Protein AF-A0A7G5GNY5-F1 (afdb_monomer_lite)

Radius of gyration: 20.45 Å; chains: 1; bounding box: 48×39×68 Å

Organism: NCBI:txid2710596

Secondary structure (DSSP, 8-state):
-HHHHHHHHHHHHHHHHHHHHHHHHHHHHHH-GGGGT-SEEE-TTS--EEETHHHHHHHHHHHHHHHHHHHHHHTTT--HHHHHHHHHHHHHHHHHHHHHHHHHHHHHS--S---S-----------HHHHHHHHHHHHHHHHHHHHHHHHHHHHHHHHHHT--

Sequence (164 aa):
MMQKAIRQGFIEISWLILSLGLTMLVARFLFGPTFLTSLDIQLYDTYLVVESWYILVPMFLLVTFMLYFVKEFRNSFRRTYLNWILIITGLALVISLIVLVSAFSQFSGGSLLSESGSDKTPALTQNPMAKMITNFFTAIQLLIISILLFISYRWGVQKRNSSY

Foldseek 3Di:
DVVVVVVVVVVVVVLLVVLLVVLLVVCCVPVNPCLVVDQFDPPVPDPPRDGSCLVSVLSSLVSSLVVLLVVCVVVQVPDPVSLVVNLVSLVVSLVSLVVVLVSLVCVQAPDPPPDPDDDDDDPRPRPVVSVVVSVVSVVVSVVSVVSNVVSVVSNVVVVVVVVD

Structure (mmCIF, N/CA/C/O backbone):
data_AF-A0A7G5GNY5-F1
#
_entry.id   AF-A0A7G5GNY5-F1
#
loop_
_atom_site.group_PDB
_atom_site.id
_atom_site.type_symbol
_atom_site.label_atom_id
_atom_site.label_alt_id
_atom_site.label_comp_id
_atom_site.label_asym_id
_atom_site.label_entity_id
_atom_site.label_seq_id
_atom_site.pdbx_PDB_ins_code
_atom_site.Cartn_x
_atom_site.Cartn_y
_atom_site.Cartn_z
_atom_site.occupancy
_atom_site.B_iso_or_equiv
_atom_site.auth_seq_id
_atom_site.auth_comp_id
_atom_site.auth_asym_id
_atom_site.auth_atom_id
_atom_site.pdbx_PDB_model_num
ATOM 1 N N . MET A 1 1 ? -1.964 3.976 33.272 1.00 54.72 1 MET A N 1
ATOM 2 C CA . MET A 1 1 ? -2.223 4.140 31.816 1.00 54.72 1 MET A CA 1
ATOM 3 C C . MET A 1 1 ? -0.983 3.890 30.949 1.00 54.72 1 MET A C 1
ATOM 5 O O . MET A 1 1 ? -1.118 3.237 29.923 1.00 54.72 1 MET A O 1
ATOM 9 N N . MET A 1 2 ? 0.214 4.308 31.377 1.00 58.22 2 MET A N 1
ATOM 10 C CA . MET A 1 2 ? 1.468 4.220 30.605 1.00 58.22 2 MET A CA 1
ATOM 11 C C . MET A 1 2 ? 1.883 2.789 30.184 1.00 58.22 2 MET A C 1
ATOM 13 O O . MET A 1 2 ? 2.219 2.569 29.025 1.00 58.22 2 MET A O 1
ATOM 17 N N . GLN A 1 3 ? 1.741 1.779 31.055 1.00 65.69 3 GLN A N 1
ATOM 18 C CA . GLN A 1 3 ? 2.079 0.381 30.715 1.00 65.69 3 GLN A CA 1
ATOM 19 C C . GLN A 1 3 ? 1.214 -0.233 29.597 1.00 65.69 3 GLN A C 1
ATOM 21 O O . GLN A 1 3 ? 1.710 -1.040 28.813 1.00 65.69 3 GLN A O 1
ATOM 26 N N . LYS A 1 4 ? -0.070 0.145 29.484 1.00 67.06 4 LYS A N 1
ATOM 27 C CA . LYS A 1 4 ? -0.956 -0.377 28.423 1.00 67.06 4 LYS A CA 1
ATOM 28 C C . LYS A 1 4 ? -0.580 0.187 27.051 1.00 67.06 4 LYS A C 1
ATOM 30 O O . LYS A 1 4 ? -0.561 -0.567 26.084 1.00 67.06 4 LYS A O 1
ATOM 35 N N . ALA A 1 5 ? -0.231 1.474 26.989 1.00 65.88 5 ALA A N 1
ATOM 36 C CA . ALA A 1 5 ? 0.223 2.123 25.760 1.00 65.88 5 ALA A CA 1
ATOM 37 C C . ALA A 1 5 ? 1.554 1.535 25.267 1.00 65.88 5 ALA A C 1
ATOM 39 O O . ALA A 1 5 ? 1.678 1.208 24.091 1.00 65.88 5 ALA A O 1
ATOM 40 N N . ILE A 1 6 ? 2.506 1.305 26.179 1.00 71.25 6 ILE A N 1
ATOM 41 C CA . ILE A 1 6 ? 3.800 0.683 25.858 1.00 71.25 6 ILE A CA 1
ATOM 42 C C . ILE A 1 6 ? 3.597 -0.731 25.302 1.00 71.25 6 ILE A C 1
ATOM 44 O O . ILE A 1 6 ? 4.119 -1.064 24.242 1.00 71.25 6 ILE A O 1
ATOM 48 N N . ARG A 1 7 ? 2.777 -1.555 25.968 1.00 73.31 7 ARG A N 1
ATOM 49 C CA . ARG A 1 7 ? 2.498 -2.929 25.522 1.00 73.31 7 ARG A CA 1
ATOM 50 C C . ARG A 1 7 ? 1.822 -2.965 24.150 1.00 73.31 7 ARG A C 1
ATOM 52 O O . ARG A 1 7 ? 2.125 -3.834 23.340 1.00 73.31 7 ARG A O 1
ATOM 59 N N . GLN A 1 8 ? 0.931 -2.014 23.882 1.00 75.38 8 GLN A N 1
ATOM 60 C CA . GLN A 1 8 ? 0.289 -1.873 22.579 1.00 75.38 8 GLN A CA 1
ATOM 61 C C . GLN A 1 8 ? 1.287 -1.421 21.502 1.00 75.38 8 GLN A C 1
ATOM 63 O O . GLN A 1 8 ? 1.269 -1.975 20.409 1.00 75.38 8 GLN A O 1
ATOM 68 N N . GLY A 1 9 ? 2.201 -0.505 21.830 1.00 73.75 9 GLY A N 1
ATOM 69 C CA . GLY A 1 9 ? 3.289 -0.090 20.943 1.00 73.75 9 GLY A CA 1
ATOM 70 C C . GLY A 1 9 ? 4.200 -1.250 20.540 1.00 73.75 9 GLY A C 1
ATOM 71 O O . GLY A 1 9 ? 4.440 -1.441 19.354 1.00 73.75 9 GLY A O 1
ATOM 72 N N . PHE A 1 10 ? 4.627 -2.087 21.492 1.00 79.44 10 PHE A N 1
ATOM 73 C CA . PHE A 1 10 ? 5.438 -3.273 21.185 1.00 79.44 10 PHE A CA 1
ATOM 74 C C . PHE A 1 10 ? 4.729 -4.244 20.243 1.00 79.44 10 PHE A C 1
ATOM 76 O O . PHE A 1 10 ? 5.349 -4.747 19.313 1.00 79.44 10 PHE A O 1
ATOM 83 N N . ILE A 1 11 ? 3.427 -4.468 20.440 1.00 81.56 11 ILE A N 1
ATOM 84 C CA . ILE A 1 11 ? 2.641 -5.326 19.547 1.00 81.56 11 ILE A CA 1
ATOM 85 C C . ILE A 1 11 ? 2.618 -4.745 18.130 1.00 81.56 11 ILE A C 1
ATOM 87 O O . ILE A 1 11 ? 2.808 -5.489 17.173 1.00 81.56 11 ILE A O 1
ATOM 91 N N . GLU A 1 12 ? 2.409 -3.435 17.976 1.00 78.62 12 GLU A N 1
ATOM 92 C CA . GLU A 1 12 ? 2.417 -2.801 16.652 1.00 78.62 12 GLU A CA 1
ATOM 93 C C . GLU A 1 12 ? 3.810 -2.824 16.000 1.00 78.62 12 GLU A C 1
ATOM 95 O O . GLU A 1 12 ? 3.911 -3.105 14.809 1.00 78.62 12 GLU A O 1
ATOM 100 N N . ILE A 1 13 ? 4.888 -2.643 16.771 1.00 82.62 13 ILE A N 1
ATOM 101 C CA . ILE A 1 13 ? 6.265 -2.793 16.273 1.00 82.62 13 ILE A CA 1
ATOM 102 C C . ILE A 1 13 ? 6.514 -4.231 15.806 1.00 82.62 13 ILE A C 1
ATOM 104 O O . ILE A 1 13 ? 7.072 -4.435 14.732 1.00 82.62 13 ILE A O 1
ATOM 108 N N . SER A 1 14 ? 6.060 -5.238 16.556 1.00 83.31 14 SER A N 1
ATOM 109 C CA . SER A 1 14 ? 6.158 -6.63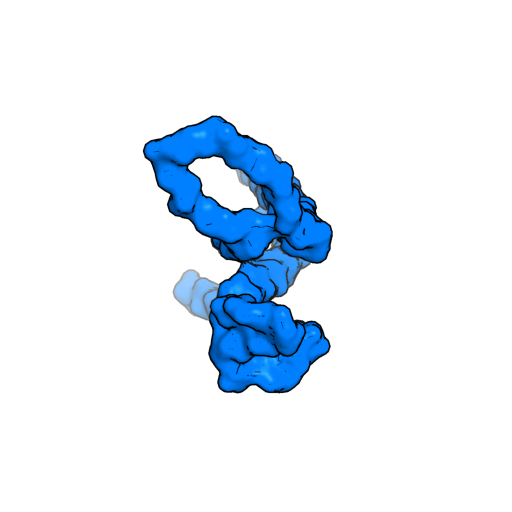5 16.123 1.00 83.31 14 SER A CA 1
ATOM 110 C C . SER A 1 14 ? 5.386 -6.891 14.825 1.00 83.31 14 SER A C 1
ATOM 112 O O . SER A 1 14 ? 5.874 -7.631 13.975 1.00 83.31 14 SER A O 1
ATOM 114 N N . TRP A 1 15 ? 4.223 -6.259 14.631 1.00 83.25 15 TRP A N 1
ATOM 115 C CA . TRP A 1 15 ? 3.472 -6.342 13.372 1.00 83.25 15 TRP A CA 1
ATOM 116 C C . TRP A 1 15 ? 4.192 -5.665 12.202 1.00 83.25 15 TRP A C 1
ATOM 118 O O . TRP A 1 15 ? 4.174 -6.209 11.101 1.00 83.25 15 TRP A O 1
ATOM 128 N N . LEU A 1 16 ? 4.854 -4.531 12.434 1.00 84.25 16 LEU A N 1
ATOM 129 C CA . LEU A 1 16 ? 5.688 -3.861 11.430 1.00 84.25 16 LEU A CA 1
ATOM 130 C C . LEU A 1 16 ? 6.927 -4.685 11.063 1.00 84.25 16 LEU A C 1
ATOM 132 O O . LEU A 1 16 ? 7.272 -4.798 9.891 1.00 84.25 16 LEU A O 1
ATOM 136 N N . ILE A 1 17 ? 7.582 -5.311 12.043 1.00 87.12 17 ILE A N 1
ATOM 137 C CA . ILE A 1 17 ? 8.706 -6.222 11.782 1.00 87.12 17 ILE A CA 1
ATOM 138 C C . ILE A 1 17 ? 8.220 -7.437 10.986 1.00 87.12 17 ILE A C 1
ATOM 140 O O . ILE A 1 17 ? 8.885 -7.866 10.043 1.00 87.12 17 ILE A O 1
ATOM 144 N N . LEU A 1 18 ? 7.040 -7.968 11.320 1.00 87.31 18 LEU A N 1
ATOM 145 C C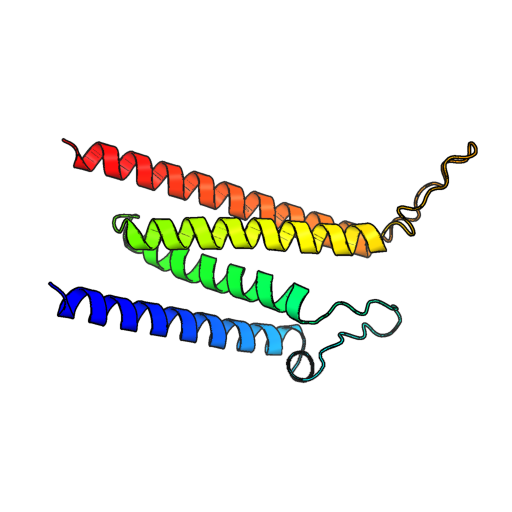A . LEU A 1 18 ? 6.431 -9.061 10.569 1.00 87.31 18 LEU A CA 1
ATOM 146 C C . LEU A 1 18 ? 6.102 -8.641 9.130 1.00 87.31 18 LEU A C 1
ATOM 148 O O . LEU A 1 18 ? 6.380 -9.405 8.208 1.00 87.31 18 LEU A O 1
ATOM 152 N N . SER A 1 19 ? 5.549 -7.441 8.917 1.00 86.38 19 SER A N 1
ATOM 153 C CA . SER A 1 19 ? 5.262 -6.944 7.567 1.00 86.38 19 SER A CA 1
ATOM 154 C C . SER A 1 19 ? 6.543 -6.730 6.765 1.00 86.38 19 SER A C 1
ATOM 156 O O . SER A 1 19 ? 6.586 -7.091 5.589 1.00 86.38 19 SER A O 1
ATOM 158 N N . LEU A 1 20 ? 7.612 -6.245 7.401 1.00 85.88 20 LEU A N 1
ATOM 159 C CA . LEU A 1 20 ? 8.927 -6.100 6.781 1.00 85.88 20 LEU A CA 1
ATOM 1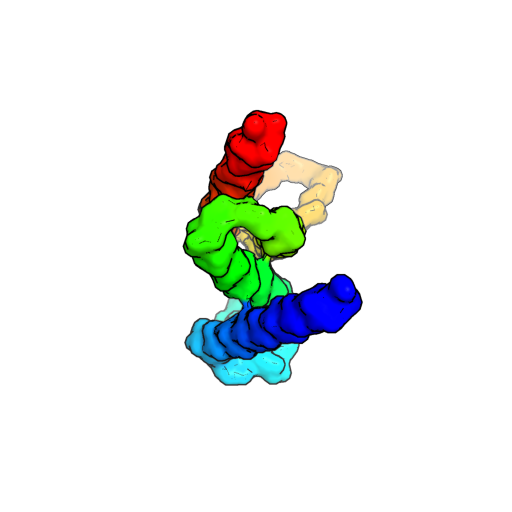60 C C . LEU A 1 20 ? 9.498 -7.459 6.359 1.00 85.88 20 LEU A C 1
ATOM 162 O O . LEU A 1 20 ? 9.871 -7.633 5.200 1.00 85.88 20 LEU A O 1
ATOM 166 N N . GLY A 1 21 ? 9.502 -8.440 7.266 1.00 85.62 21 GLY A N 1
ATOM 167 C CA . GLY A 1 21 ? 9.979 -9.793 6.977 1.00 85.62 21 GLY A CA 1
ATOM 168 C C . GLY A 1 21 ? 9.172 -10.474 5.870 1.00 85.62 21 GLY A C 1
ATOM 169 O O . GLY A 1 21 ? 9.748 -11.075 4.964 1.00 85.62 21 GLY A O 1
ATOM 170 N N . LEU A 1 22 ? 7.844 -10.322 5.887 1.00 87.88 22 LEU A N 1
ATOM 171 C CA . LEU A 1 22 ? 6.972 -10.869 4.847 1.00 87.88 22 LEU A CA 1
ATOM 172 C C . LEU A 1 22 ? 7.213 -10.186 3.497 1.00 87.88 22 LEU A C 1
ATOM 174 O O . LEU A 1 22 ? 7.275 -10.863 2.476 1.00 87.88 22 LEU A O 1
ATOM 178 N N . THR A 1 23 ? 7.435 -8.872 3.490 1.00 86.38 23 THR A N 1
ATOM 179 C CA . THR A 1 23 ? 7.797 -8.135 2.271 1.00 86.38 23 THR A CA 1
ATOM 180 C C . THR A 1 23 ? 9.109 -8.645 1.690 1.00 86.38 23 THR A C 1
ATOM 182 O O . THR A 1 23 ? 9.166 -8.933 0.499 1.00 86.38 23 THR A O 1
ATOM 185 N N . MET A 1 24 ? 10.146 -8.816 2.517 1.00 83.88 24 MET A N 1
ATOM 186 C CA . MET A 1 24 ? 11.431 -9.361 2.065 1.00 83.88 24 MET A CA 1
ATOM 187 C C . MET A 1 24 ? 11.284 -10.776 1.495 1.00 83.88 24 MET A C 1
ATOM 189 O O . MET A 1 24 ? 11.905 -11.097 0.483 1.00 83.88 24 MET A O 1
ATOM 193 N N . LEU A 1 25 ? 10.440 -11.611 2.108 1.00 85.88 25 LEU A N 1
ATOM 194 C CA . LEU A 1 25 ? 10.171 -12.969 1.636 1.00 85.88 25 LEU A CA 1
ATOM 195 C C . LEU A 1 25 ? 9.478 -12.954 0.268 1.00 85.88 25 LEU A C 1
ATOM 197 O O . LEU A 1 25 ? 9.932 -13.633 -0.651 1.00 85.88 25 LEU A O 1
ATOM 201 N N . VAL A 1 26 ? 8.426 -12.147 0.106 1.00 84.00 26 VAL A N 1
ATOM 202 C CA . VAL A 1 26 ? 7.714 -12.031 -1.175 1.00 84.00 26 VAL A CA 1
ATOM 203 C C . VAL A 1 26 ? 8.618 -11.397 -2.240 1.00 84.00 26 VAL A C 1
ATOM 205 O O . VAL A 1 26 ? 8.623 -11.866 -3.375 1.00 84.00 26 VAL A O 1
ATOM 208 N N . ALA A 1 27 ? 9.436 -10.397 -1.893 1.00 80.62 27 ALA A N 1
ATOM 209 C CA . ALA A 1 27 ? 10.392 -9.783 -2.819 1.00 80.62 27 ALA A CA 1
ATOM 210 C C . ALA A 1 27 ? 11.420 -10.809 -3.314 1.00 80.62 27 ALA A C 1
ATOM 212 O O . ALA A 1 27 ? 11.639 -10.937 -4.516 1.00 80.62 27 ALA A O 1
ATOM 213 N N . ARG A 1 28 ? 11.975 -11.613 -2.399 1.00 81.06 28 ARG A N 1
ATOM 214 C CA . ARG A 1 28 ? 12.887 -12.712 -2.734 1.00 81.06 28 ARG A CA 1
ATOM 215 C C . ARG A 1 28 ? 12.224 -13.780 -3.605 1.00 81.06 28 ARG A C 1
ATOM 217 O O . ARG A 1 28 ? 12.896 -14.363 -4.450 1.00 81.06 28 ARG A O 1
ATOM 224 N N . PHE A 1 29 ? 10.940 -14.058 -3.393 1.00 81.69 29 PHE A N 1
ATOM 225 C CA . PHE A 1 29 ? 10.200 -15.036 -4.189 1.00 81.69 29 PHE A CA 1
ATOM 226 C C . PHE A 1 29 ? 9.906 -14.532 -5.610 1.00 81.69 29 PHE A C 1
ATOM 228 O O . PHE A 1 29 ? 10.067 -15.288 -6.561 1.00 81.69 29 PHE A O 1
ATOM 235 N N . LEU A 1 30 ? 9.505 -13.264 -5.761 1.00 78.75 30 LEU A N 1
ATOM 236 C CA . LEU A 1 30 ? 9.139 -12.681 -7.057 1.00 78.75 30 LEU A CA 1
ATOM 237 C C . LEU A 1 30 ? 10.351 -12.300 -7.913 1.00 78.75 30 LEU A C 1
ATOM 239 O O . LEU A 1 30 ? 10.343 -12.540 -9.116 1.00 78.75 30 LEU A O 1
ATOM 243 N N . PHE A 1 31 ? 11.375 -11.703 -7.303 1.00 74.88 31 PHE A N 1
ATOM 244 C CA . PHE A 1 31 ? 12.527 -11.137 -8.014 1.00 74.88 31 PHE A CA 1
ATOM 245 C C . PHE A 1 31 ? 13.820 -11.942 -7.826 1.00 74.88 31 PHE A C 1
ATOM 247 O O . PHE A 1 31 ? 14.849 -11.620 -8.416 1.00 74.88 31 PHE A O 1
ATOM 254 N N . GLY A 1 32 ? 13.781 -13.004 -7.020 1.00 74.38 32 GLY A N 1
ATOM 255 C CA . GLY A 1 32 ? 14.936 -13.843 -6.722 1.00 74.38 32 GLY A CA 1
ATOM 256 C C . GLY A 1 32 ? 15.800 -13.329 -5.559 1.00 74.38 32 GLY A C 1
ATOM 257 O O . GLY A 1 32 ? 15.600 -12.234 -5.030 1.00 74.38 32 GLY A O 1
ATOM 258 N N . PRO A 1 33 ? 16.784 -14.133 -5.114 1.00 70.81 33 PRO A N 1
ATOM 259 C CA . PRO A 1 33 ? 17.635 -13.813 -3.965 1.00 70.81 33 PRO A CA 1
ATOM 260 C C . PRO A 1 33 ? 18.595 -12.646 -4.214 1.00 70.81 33 PRO A C 1
ATOM 262 O O . PRO A 1 33 ? 18.972 -11.968 -3.262 1.00 70.81 33 PRO A O 1
ATOM 265 N N . THR A 1 34 ? 18.970 -12.397 -5.469 1.00 69.00 34 THR A N 1
ATOM 266 C CA . THR A 1 34 ? 19.910 -11.338 -5.855 1.00 69.00 34 THR A CA 1
ATOM 267 C C . THR A 1 34 ? 19.296 -9.943 -5.794 1.00 69.00 34 THR A C 1
ATOM 269 O O . THR A 1 34 ? 20.029 -8.977 -5.625 1.00 69.00 34 THR A O 1
ATOM 272 N N . PHE A 1 35 ? 17.966 -9.822 -5.832 1.00 67.38 35 PHE A N 1
ATOM 273 C CA . PHE A 1 35 ? 17.253 -8.541 -5.785 1.00 67.38 35 PHE A CA 1
ATOM 274 C C . PHE A 1 35 ? 17.542 -7.710 -4.525 1.00 67.38 35 PHE A C 1
ATOM 276 O O . PHE A 1 35 ? 17.531 -6.485 -4.563 1.00 67.38 35 PHE A O 1
ATOM 283 N N . LEU A 1 36 ? 17.805 -8.372 -3.393 1.00 64.50 36 LEU A N 1
ATOM 284 C CA . LEU A 1 36 ? 18.098 -7.694 -2.124 1.00 64.50 36 LEU A CA 1
ATOM 285 C C . LEU A 1 36 ? 19.569 -7.271 -1.999 1.00 64.50 36 LEU A C 1
ATOM 287 O O . LEU A 1 36 ? 19.885 -6.400 -1.195 1.00 64.50 36 LEU A O 1
ATOM 291 N N . THR A 1 37 ? 20.465 -7.899 -2.763 1.00 64.12 37 THR A N 1
ATOM 292 C CA . THR A 1 37 ? 21.915 -7.634 -2.748 1.00 64.12 37 THR A CA 1
ATOM 293 C C . THR A 1 37 ? 22.371 -6.744 -3.899 1.00 64.12 37 THR A C 1
ATOM 295 O O . THR A 1 37 ? 23.387 -6.066 -3.785 1.00 64.12 37 THR A O 1
ATOM 298 N N . SER A 1 38 ? 21.628 -6.742 -5.002 1.00 59.38 38 SER A N 1
ATOM 299 C CA . SER A 1 38 ? 21.877 -5.917 -6.175 1.00 59.38 38 SER A CA 1
ATOM 300 C C . SER A 1 38 ? 21.001 -4.670 -6.073 1.00 59.38 38 SER A C 1
ATOM 302 O O . SER A 1 38 ? 19.779 -4.746 -6.178 1.00 59.38 38 SER A O 1
ATOM 304 N N . LEU A 1 39 ? 21.632 -3.519 -5.822 1.00 51.69 39 LEU A N 1
ATOM 305 C CA . LEU A 1 39 ? 20.956 -2.214 -5.796 1.00 51.69 39 LEU A CA 1
ATOM 306 C C . LEU A 1 39 ? 20.387 -1.819 -7.169 1.00 51.69 39 LEU A C 1
ATOM 308 O O . LEU A 1 39 ? 19.442 -1.033 -7.225 1.00 51.69 39 LEU A O 1
ATOM 312 N N . ASP A 1 40 ? 20.899 -2.448 -8.230 1.00 53.81 40 ASP A N 1
ATOM 313 C CA . ASP A 1 40 ? 20.503 -2.217 -9.611 1.00 53.81 40 ASP A CA 1
ATOM 314 C C . ASP A 1 40 ? 19.832 -3.463 -10.192 1.00 53.81 40 ASP A C 1
ATOM 316 O O . ASP A 1 40 ? 20.438 -4.533 -10.317 1.00 53.81 40 ASP A O 1
ATOM 320 N N . ILE A 1 41 ? 18.567 -3.321 -10.581 1.00 54.94 41 ILE A N 1
ATOM 321 C CA . ILE A 1 41 ? 17.864 -4.336 -11.360 1.00 54.94 41 ILE A CA 1
ATOM 322 C C . ILE A 1 41 ? 18.285 -4.148 -12.815 1.00 54.94 41 ILE A C 1
ATOM 324 O O . ILE A 1 41 ? 17.685 -3.360 -13.534 1.00 54.94 41 ILE A O 1
ATOM 328 N N . GLN A 1 42 ? 19.301 -4.869 -13.284 1.00 54.38 42 GLN A N 1
ATOM 329 C CA . GLN A 1 42 ? 19.542 -4.966 -14.724 1.00 54.38 42 GLN A CA 1
ATOM 330 C C . GLN A 1 42 ? 18.510 -5.928 -15.326 1.00 54.38 42 GLN A C 1
ATOM 332 O O . GLN A 1 42 ? 18.695 -7.147 -15.301 1.00 54.38 42 GLN A O 1
ATOM 337 N N . LEU A 1 43 ? 17.403 -5.401 -15.860 1.00 53.84 43 LEU A N 1
ATOM 338 C CA . LEU A 1 43 ? 16.595 -6.171 -16.808 1.00 53.84 43 LEU A CA 1
ATOM 339 C C . LEU A 1 43 ? 17.476 -6.402 -18.041 1.00 53.84 43 LEU A C 1
ATOM 341 O O . LEU A 1 43 ? 17.719 -5.464 -18.800 1.00 53.84 43 LEU A O 1
ATOM 345 N N . TYR A 1 44 ? 17.977 -7.630 -18.209 1.00 43.38 44 TYR A N 1
ATOM 346 C CA . TYR A 1 44 ? 18.723 -8.049 -19.400 1.00 43.38 44 TYR A CA 1
ATOM 347 C C . TYR A 1 44 ? 18.001 -7.524 -20.659 1.00 43.38 44 TYR A C 1
ATOM 349 O O . TYR A 1 44 ? 16.801 -7.743 -20.808 1.00 43.38 44 TYR A O 1
ATOM 357 N N . ASP A 1 45 ? 18.729 -6.781 -21.501 1.00 45.78 45 ASP A N 1
ATOM 358 C CA . ASP A 1 45 ? 18.283 -6.046 -22.707 1.00 45.78 45 ASP A CA 1
ATOM 359 C C . ASP A 1 45 ? 17.541 -4.703 -22.554 1.00 45.78 45 ASP A C 1
ATOM 361 O O . ASP A 1 45 ? 17.178 -4.085 -23.556 1.00 45.78 45 ASP A O 1
ATOM 365 N N . THR A 1 46 ? 17.401 -4.147 -21.349 1.00 46.72 46 THR A N 1
ATOM 366 C CA . THR A 1 46 ? 16.964 -2.747 -21.197 1.00 46.72 46 THR A CA 1
ATOM 367 C C . THR A 1 46 ? 17.879 -1.990 -20.244 1.00 46.72 46 THR A C 1
ATOM 369 O O . THR A 1 46 ? 18.171 -2.457 -19.149 1.00 46.72 46 THR A O 1
ATOM 372 N N . TYR A 1 47 ? 18.297 -0.780 -20.627 1.00 47.09 47 TYR A N 1
ATOM 373 C CA . TYR A 1 47 ? 19.015 0.190 -19.779 1.00 47.09 47 TYR A CA 1
ATOM 374 C C . TYR A 1 47 ? 18.153 0.716 -18.603 1.00 47.09 47 TYR A C 1
ATOM 376 O O . TYR A 1 47 ? 18.275 1.865 -18.183 1.00 47.09 47 TYR A O 1
ATOM 384 N N . LEU A 1 48 ? 17.235 -0.103 -18.092 1.00 51.22 48 LEU A N 1
ATOM 385 C CA . LEU A 1 48 ? 16.377 0.179 -16.956 1.00 51.22 48 LEU A CA 1
ATOM 386 C C . LEU A 1 48 ? 17.158 -0.060 -15.669 1.00 51.22 48 LEU A C 1
ATOM 388 O O . LEU A 1 48 ? 17.016 -1.100 -15.043 1.00 51.22 48 LEU A O 1
ATOM 392 N N . VAL A 1 49 ? 17.965 0.914 -15.257 1.00 55.19 49 VAL A N 1
ATOM 393 C CA . VAL A 1 49 ? 18.482 0.955 -13.885 1.00 55.19 49 VAL A CA 1
ATOM 394 C C . VAL A 1 49 ? 17.398 1.583 -13.012 1.00 55.19 49 VAL A C 1
ATOM 396 O O . VAL A 1 49 ? 17.379 2.788 -12.779 1.00 55.19 49 VAL A O 1
ATOM 399 N N . VAL A 1 50 ? 16.420 0.775 -12.604 1.00 61.50 50 VAL A N 1
ATOM 400 C CA . VAL A 1 50 ? 15.470 1.175 -11.561 1.00 61.50 50 VAL A CA 1
ATOM 401 C C . VAL A 1 50 ? 16.052 0.707 -10.239 1.00 61.50 50 VAL A C 1
ATOM 403 O O . VAL A 1 50 ? 16.220 -0.497 -10.038 1.00 61.50 50 VAL A O 1
ATOM 406 N N . GLU A 1 51 ? 16.367 1.651 -9.351 1.00 68.69 51 GLU A N 1
ATOM 407 C CA . GLU A 1 51 ? 16.869 1.304 -8.023 1.00 68.69 51 GLU A CA 1
ATOM 408 C C . GLU A 1 51 ? 15.845 0.411 -7.312 1.00 68.69 51 GLU A C 1
ATOM 410 O O . GLU A 1 51 ? 14.645 0.717 -7.271 1.00 68.69 51 GLU A O 1
ATOM 415 N N . SER A 1 52 ? 16.311 -0.688 -6.717 1.00 70.62 52 SER A N 1
ATOM 416 C CA . SER A 1 52 ? 15.444 -1.705 -6.105 1.00 70.62 52 SER A CA 1
ATOM 417 C C . SER A 1 52 ? 14.473 -1.126 -5.061 1.00 70.62 52 SER A C 1
ATOM 419 O O . SER A 1 52 ? 13.390 -1.679 -4.841 1.00 70.62 52 SER A O 1
ATOM 421 N N . TRP A 1 53 ? 14.796 0.023 -4.450 1.00 73.31 53 TRP A N 1
ATOM 422 C CA . TRP A 1 53 ? 13.929 0.690 -3.474 1.00 73.31 53 TRP A CA 1
ATOM 423 C C . TRP A 1 53 ? 12.612 1.203 -4.069 1.00 73.31 53 TRP A C 1
ATOM 425 O O . TRP A 1 53 ? 11.593 1.147 -3.376 1.00 73.31 53 TRP A O 1
ATOM 435 N N . TYR A 1 54 ? 12.592 1.633 -5.339 1.00 77.06 54 TYR A N 1
ATOM 436 C CA . TYR A 1 54 ? 11.374 2.124 -5.996 1.00 77.06 54 TYR A CA 1
ATOM 437 C C . TYR A 1 54 ? 10.298 1.040 -6.097 1.00 77.06 54 TYR A C 1
ATOM 439 O O . TYR A 1 54 ? 9.114 1.358 -6.156 1.00 77.06 54 TYR A O 1
ATOM 447 N N . ILE A 1 55 ? 10.697 -0.234 -6.082 1.00 79.50 55 ILE A N 1
ATOM 448 C CA . ILE A 1 55 ? 9.795 -1.391 -6.074 1.00 79.50 55 ILE A CA 1
ATOM 449 C C . ILE A 1 55 ? 9.589 -1.907 -4.644 1.00 79.50 55 ILE A C 1
ATOM 451 O O . ILE A 1 55 ? 8.467 -2.236 -4.254 1.00 79.50 55 ILE A O 1
ATOM 455 N N . LEU A 1 56 ? 10.649 -1.938 -3.830 1.00 82.50 56 LEU A N 1
ATOM 456 C CA . LEU A 1 56 ? 10.599 -2.475 -2.470 1.00 82.50 56 LEU A CA 1
ATOM 457 C C . LEU A 1 56 ? 9.691 -1.648 -1.542 1.00 82.50 56 LEU A C 1
ATOM 459 O O . LEU A 1 56 ? 8.937 -2.218 -0.754 1.00 82.50 56 LEU A O 1
ATOM 463 N N . VAL A 1 57 ? 9.725 -0.315 -1.644 1.00 85.62 57 VAL A N 1
ATOM 464 C CA . VAL A 1 57 ? 8.901 0.589 -0.823 1.00 85.62 57 VAL A CA 1
ATOM 465 C C . VAL A 1 57 ? 7.398 0.422 -1.082 1.00 85.62 57 VAL A C 1
ATOM 467 O O . VAL A 1 57 ? 6.676 0.165 -0.113 1.00 85.62 57 VAL A O 1
ATOM 470 N N . PRO A 1 58 ? 6.879 0.507 -2.324 1.00 86.69 58 PRO A N 1
ATOM 471 C CA . PRO A 1 58 ? 5.454 0.286 -2.567 1.00 86.69 58 PRO A CA 1
ATOM 472 C C . PRO A 1 58 ? 5.029 -1.132 -2.189 1.00 86.69 58 PRO A C 1
ATOM 474 O O . PRO A 1 58 ? 3.930 -1.325 -1.675 1.00 86.69 58 PRO A O 1
ATOM 477 N N . MET A 1 59 ? 5.904 -2.123 -2.364 1.00 85.88 59 MET A N 1
ATOM 478 C CA . MET A 1 59 ? 5.634 -3.497 -1.952 1.00 85.88 59 MET A CA 1
ATOM 479 C C . MET A 1 59 ? 5.497 -3.629 -0.428 1.00 85.88 59 MET A C 1
ATOM 481 O O . MET A 1 59 ? 4.533 -4.229 0.053 1.00 85.88 59 MET A O 1
ATOM 485 N N . PHE A 1 60 ? 6.401 -3.009 0.336 1.00 88.19 60 PHE A N 1
ATOM 486 C CA . PHE A 1 60 ? 6.324 -2.948 1.797 1.00 88.19 60 PHE A CA 1
ATOM 487 C C . PHE A 1 60 ? 5.044 -2.259 2.271 1.00 88.19 60 PHE A C 1
ATOM 489 O O . PHE A 1 60 ? 4.346 -2.759 3.162 1.00 88.19 60 PHE A O 1
ATOM 496 N N . LEU A 1 61 ? 4.714 -1.122 1.657 1.00 89.69 61 LEU A N 1
ATOM 497 C CA . LEU A 1 61 ? 3.501 -0.373 1.962 1.00 89.69 61 LEU A CA 1
ATOM 498 C C . LEU A 1 61 ? 2.245 -1.186 1.632 1.00 89.69 61 LEU A C 1
ATOM 500 O O . LEU A 1 61 ? 1.302 -1.162 2.417 1.00 89.69 61 LEU A O 1
ATOM 504 N N . LEU A 1 62 ? 2.242 -1.953 0.539 1.00 88.88 62 LEU A N 1
ATOM 505 C CA . LEU A 1 62 ? 1.117 -2.796 0.136 1.00 88.88 62 LEU A CA 1
ATOM 506 C C . LEU A 1 62 ? 0.896 -3.957 1.109 1.00 88.88 62 LEU A C 1
ATOM 508 O O . LEU A 1 62 ? -0.229 -4.168 1.564 1.00 88.88 62 LEU A O 1
ATOM 512 N N . VAL A 1 63 ? 1.960 -4.672 1.483 1.00 88.50 63 VAL A N 1
ATOM 513 C CA . VAL A 1 63 ? 1.888 -5.753 2.480 1.00 88.50 63 VAL A CA 1
ATOM 514 C C . VAL A 1 63 ? 1.406 -5.211 3.824 1.00 88.50 63 VAL A C 1
ATOM 516 O O . VAL A 1 63 ? 0.497 -5.775 4.439 1.00 88.50 63 VAL A O 1
ATOM 519 N N . THR A 1 64 ? 1.978 -4.090 4.264 1.00 89.00 64 THR A N 1
ATOM 520 C CA . THR A 1 64 ? 1.598 -3.443 5.523 1.00 89.00 64 THR A CA 1
ATOM 521 C C . THR A 1 64 ? 0.135 -3.001 5.474 1.00 89.00 64 THR A C 1
ATOM 523 O O . THR A 1 64 ? -0.640 -3.360 6.359 1.00 89.00 64 THR A O 1
ATOM 526 N N . PHE A 1 65 ? -0.288 -2.318 4.410 1.00 90.06 65 PHE A N 1
ATOM 527 C CA . PHE A 1 65 ? -1.673 -1.897 4.214 1.00 90.06 65 PHE A CA 1
ATOM 528 C C . PHE A 1 65 ? -2.647 -3.078 4.292 1.00 90.06 65 PHE A C 1
ATOM 530 O O . PHE A 1 65 ? -3.624 -3.006 5.034 1.00 90.06 65 PHE A O 1
ATOM 537 N N . MET A 1 66 ? -2.360 -4.185 3.602 1.00 89.06 66 MET A N 1
ATOM 538 C CA . MET A 1 66 ? -3.221 -5.371 3.611 1.00 89.06 66 MET A CA 1
ATOM 539 C C . MET A 1 66 ? -3.311 -6.020 4.997 1.00 89.06 66 MET A C 1
ATOM 541 O O . MET A 1 66 ? -4.409 -6.349 5.446 1.00 89.06 66 MET A O 1
ATOM 545 N N . LEU A 1 67 ? -2.191 -6.162 5.714 1.00 87.38 67 LEU A N 1
ATOM 546 C CA . LEU A 1 67 ? -2.193 -6.726 7.068 1.00 87.38 67 LEU A CA 1
ATOM 547 C C . LEU A 1 67 ? -3.019 -5.874 8.040 1.00 87.38 67 LEU A C 1
ATOM 549 O O . LEU A 1 67 ? -3.859 -6.406 8.774 1.00 87.38 67 LEU A O 1
ATOM 553 N N . TYR A 1 68 ? -2.817 -4.555 8.022 1.00 86.56 68 TYR A N 1
ATOM 554 C CA . TYR A 1 68 ? -3.572 -3.630 8.865 1.00 86.56 68 TYR A CA 1
ATOM 555 C C . TYR A 1 68 ? -5.048 -3.563 8.463 1.00 86.56 68 TYR A C 1
ATOM 557 O O . TYR A 1 68 ? -5.911 -3.534 9.342 1.00 86.56 68 TYR A O 1
ATOM 565 N N . PHE A 1 69 ? -5.352 -3.631 7.167 1.00 87.06 69 PHE A N 1
ATOM 566 C CA . PHE A 1 69 ? -6.720 -3.702 6.670 1.00 87.06 69 PHE A CA 1
ATOM 567 C C . PHE A 1 69 ? -7.448 -4.950 7.162 1.00 87.06 69 PHE A C 1
ATOM 569 O O . PHE A 1 69 ? -8.515 -4.826 7.756 1.00 87.06 69 PHE A O 1
ATOM 576 N N . VAL A 1 70 ? -6.863 -6.140 7.011 1.00 86.44 70 VAL A N 1
ATOM 577 C CA . VAL A 1 70 ? -7.471 -7.394 7.492 1.00 86.44 70 VAL A CA 1
ATOM 578 C C . VAL A 1 70 ? -7.657 -7.371 9.013 1.00 86.44 70 VAL A C 1
ATOM 580 O O . VAL A 1 70 ? -8.709 -7.769 9.524 1.00 86.44 70 VAL A O 1
ATOM 583 N N . LYS A 1 71 ? -6.657 -6.876 9.752 1.00 84.81 71 LYS A N 1
ATOM 584 C CA . LYS A 1 71 ? -6.707 -6.747 11.216 1.00 84.81 71 LYS A CA 1
ATOM 585 C C . LYS A 1 71 ? -7.851 -5.837 11.664 1.00 84.81 71 LYS A C 1
ATOM 587 O O . LYS A 1 71 ? -8.576 -6.180 12.600 1.00 84.81 71 LYS A O 1
ATOM 592 N N . GLU A 1 72 ? -8.032 -4.705 10.995 1.00 84.44 72 GLU A N 1
ATOM 593 C CA . GLU A 1 72 ? -9.033 -3.715 11.381 1.00 84.44 72 GLU A CA 1
ATOM 594 C C . GLU A 1 72 ? -10.433 -4.046 10.848 1.00 84.44 72 GLU A C 1
ATOM 596 O O . GLU A 1 72 ? -11.426 -3.795 11.535 1.00 84.44 72 GLU A O 1
ATOM 601 N N . PHE A 1 73 ? -10.522 -4.733 9.706 1.00 83.12 73 PHE A N 1
ATOM 602 C CA . PHE A 1 73 ? -11.765 -5.299 9.187 1.00 83.12 73 PHE A CA 1
ATOM 603 C C . PHE A 1 73 ? -12.388 -6.278 10.194 1.00 83.12 73 PHE A C 1
ATOM 605 O O . PHE A 1 73 ? -13.579 -6.185 10.492 1.00 83.12 73 PHE A O 1
ATOM 612 N N . ARG A 1 74 ? -11.574 -7.143 10.822 1.00 82.06 74 ARG A N 1
ATOM 613 C CA . ARG A 1 74 ? -12.031 -8.048 11.898 1.00 82.06 74 ARG A CA 1
ATOM 614 C C . ARG A 1 74 ? -12.494 -7.304 13.154 1.00 82.06 74 ARG A C 1
ATOM 616 O O . ARG A 1 74 ? -13.412 -7.763 13.825 1.00 82.06 74 ARG A O 1
ATOM 623 N N . ASN A 1 75 ? -11.898 -6.151 13.457 1.00 79.38 75 ASN A N 1
ATOM 624 C CA . ASN A 1 75 ? -12.262 -5.317 14.609 1.00 79.38 75 ASN A CA 1
ATOM 625 C C . ASN A 1 75 ? -13.329 -4.256 14.285 1.00 79.38 75 ASN A C 1
ATOM 627 O O . ASN A 1 75 ? -13.614 -3.398 15.127 1.00 79.38 75 ASN A O 1
ATOM 631 N N . SER A 1 76 ? -13.926 -4.314 13.088 1.00 77.75 76 SER A N 1
ATOM 632 C CA . SER A 1 76 ? -14.942 -3.371 12.613 1.00 77.75 76 SER A CA 1
ATOM 633 C C . SER A 1 76 ? -14.538 -1.902 12.775 1.00 77.75 76 SER A C 1
ATOM 635 O O . SER A 1 76 ? -15.384 -1.093 13.140 1.00 77.75 76 SER A O 1
ATOM 637 N N . PHE A 1 77 ? -13.270 -1.553 12.534 1.00 77.69 77 PHE A N 1
ATOM 638 C CA . PHE A 1 77 ? -12.780 -0.163 12.552 1.00 77.69 77 PHE A CA 1
ATOM 639 C C . PHE A 1 77 ? -12.908 0.574 13.894 1.00 77.69 77 PHE A C 1
ATOM 641 O O . PHE A 1 77 ? -12.811 1.801 13.954 1.00 77.69 77 PHE A O 1
ATOM 648 N N . ARG A 1 78 ? -13.090 -0.155 15.004 1.00 75.38 78 ARG A N 1
ATOM 649 C CA . ARG A 1 78 ? -13.338 0.446 16.324 1.00 75.38 78 ARG A CA 1
ATOM 650 C C . ARG A 1 78 ? -12.134 1.226 16.864 1.00 75.38 78 ARG A C 1
ATOM 652 O O . ARG A 1 78 ? -12.301 2.063 17.753 1.00 75.38 78 ARG A O 1
ATOM 659 N N . ARG A 1 79 ? -10.914 0.948 16.389 1.00 78.12 79 ARG A N 1
ATOM 660 C CA . ARG A 1 79 ? -9.682 1.509 16.960 1.00 78.12 79 ARG A CA 1
ATOM 661 C C . ARG A 1 79 ? -9.201 2.711 16.151 1.00 78.12 79 ARG A C 1
ATOM 663 O O . ARG A 1 79 ? -8.497 2.570 15.158 1.00 78.12 79 ARG A O 1
ATOM 670 N N . THR A 1 80 ? -9.465 3.912 16.670 1.00 78.75 80 THR A N 1
ATOM 671 C CA . THR A 1 80 ? -9.030 5.192 16.076 1.00 78.75 80 THR A CA 1
ATOM 672 C C . THR A 1 80 ? -7.549 5.212 15.675 1.00 78.75 80 THR A C 1
ATOM 674 O O . THR A 1 80 ? -7.229 5.661 14.581 1.00 78.75 80 THR A O 1
ATOM 677 N N . TYR A 1 81 ? -6.646 4.705 16.523 1.00 78.94 81 TYR A N 1
ATOM 678 C CA . TYR A 1 81 ? -5.207 4.698 16.225 1.00 78.94 81 TYR A CA 1
ATOM 679 C C . TYR A 1 81 ? -4.843 3.826 15.017 1.00 78.94 81 TYR A C 1
ATOM 681 O O . TYR A 1 81 ? -4.019 4.237 14.206 1.00 78.94 81 TYR A O 1
ATOM 689 N N . LEU A 1 82 ? -5.464 2.650 14.869 1.00 81.88 82 LEU A N 1
ATOM 690 C CA . LEU A 1 82 ? -5.180 1.772 13.732 1.00 81.88 82 LEU A CA 1
ATOM 691 C C . LEU A 1 82 ? -5.769 2.332 12.441 1.00 81.88 82 LEU A C 1
ATOM 693 O O . LEU A 1 82 ? -5.107 2.259 11.414 1.00 81.88 82 LEU A O 1
ATOM 697 N N . ASN A 1 83 ? -6.951 2.951 12.496 1.00 85.06 83 ASN A N 1
ATOM 698 C CA . ASN A 1 83 ? -7.539 3.602 11.323 1.00 85.06 83 ASN A CA 1
ATOM 699 C C . ASN A 1 83 ? -6.646 4.726 10.787 1.00 85.06 83 ASN A C 1
ATOM 701 O O . ASN A 1 83 ? -6.469 4.831 9.578 1.00 85.06 83 ASN A O 1
ATOM 705 N N . TRP A 1 84 ? -6.040 5.527 11.672 1.00 84.62 84 TRP A N 1
ATOM 706 C CA . TRP A 1 84 ? -5.068 6.546 11.267 1.00 84.62 84 TRP A CA 1
ATOM 707 C C . TRP A 1 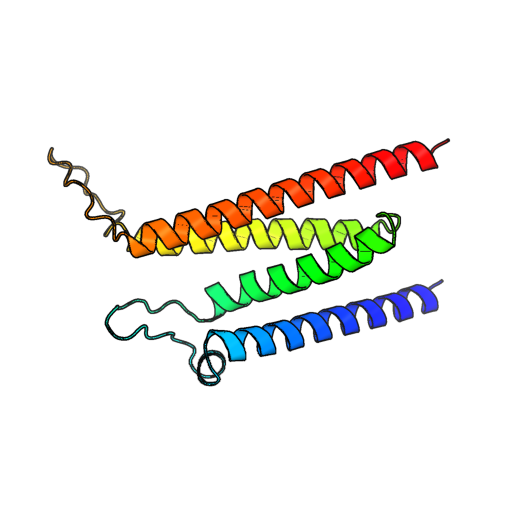84 ? -3.840 5.942 10.588 1.00 84.62 84 TRP A C 1
ATOM 709 O O . TRP A 1 84 ? -3.463 6.413 9.519 1.00 84.62 84 TRP A O 1
ATOM 719 N N . ILE A 1 85 ? -3.250 4.888 11.166 1.00 85.81 85 ILE A N 1
ATOM 720 C CA . ILE A 1 85 ? -2.114 4.178 10.553 1.00 85.81 85 ILE A CA 1
ATOM 721 C C . ILE A 1 85 ? -2.510 3.670 9.164 1.00 85.81 85 ILE A C 1
ATOM 723 O O . ILE A 1 85 ? -1.807 3.926 8.197 1.00 85.81 85 ILE A O 1
ATOM 727 N N . LEU A 1 86 ? -3.671 3.029 9.049 1.00 87.88 86 LEU A N 1
ATOM 728 C CA . LEU A 1 86 ? -4.174 2.461 7.802 1.00 87.88 86 LEU A CA 1
ATOM 729 C C . LEU A 1 86 ? -4.369 3.546 6.722 1.00 87.88 86 LEU A C 1
ATOM 731 O O . LEU A 1 86 ? -3.929 3.370 5.587 1.00 87.88 86 LEU A O 1
ATOM 735 N N . ILE A 1 87 ? -4.956 4.693 7.079 1.00 89.81 87 ILE A N 1
ATOM 736 C CA . ILE A 1 87 ? -5.132 5.829 6.160 1.00 89.81 87 ILE A CA 1
ATOM 737 C C . ILE A 1 87 ? -3.778 6.397 5.726 1.00 89.81 87 ILE A C 1
ATOM 739 O O . ILE A 1 87 ? -3.560 6.582 4.531 1.00 89.81 87 ILE A O 1
ATOM 743 N N . ILE A 1 88 ? -2.858 6.640 6.666 1.00 90.31 88 ILE A N 1
ATOM 744 C CA . ILE A 1 88 ? -1.525 7.185 6.364 1.00 90.31 88 ILE A CA 1
ATOM 745 C C . ILE A 1 88 ? -0.749 6.224 5.457 1.00 90.31 88 ILE A C 1
ATOM 747 O O . ILE A 1 88 ? -0.210 6.646 4.435 1.00 90.31 88 ILE A O 1
ATOM 751 N N . THR A 1 89 ? -0.729 4.930 5.782 1.00 89.19 89 THR A N 1
ATOM 752 C CA . THR A 1 89 ? -0.053 3.908 4.974 1.00 89.19 89 THR A CA 1
ATOM 753 C C . THR A 1 89 ? -0.691 3.776 3.593 1.00 89.19 89 THR A C 1
ATOM 755 O O . THR A 1 89 ? 0.030 3.664 2.606 1.00 89.19 89 THR A O 1
ATOM 758 N N . GLY A 1 90 ? -2.022 3.836 3.488 1.00 89.75 90 GLY A N 1
ATOM 759 C CA . GLY A 1 90 ? -2.712 3.788 2.200 1.00 89.75 90 GLY A CA 1
ATOM 760 C C . GLY A 1 90 ? -2.445 5.018 1.332 1.00 89.75 90 GLY A C 1
ATOM 761 O O . GLY A 1 90 ? -2.219 4.876 0.134 1.00 89.75 90 GLY A O 1
ATOM 762 N N . LEU A 1 91 ? -2.399 6.217 1.918 1.00 92.00 91 LEU A N 1
ATOM 763 C CA . LEU A 1 91 ? -2.017 7.435 1.197 1.00 92.00 91 LEU A CA 1
ATOM 764 C C . LEU A 1 91 ? -0.561 7.374 0.725 1.00 92.00 91 LEU A C 1
ATOM 766 O O . LEU A 1 91 ? -0.289 7.656 -0.440 1.00 92.00 91 LEU A O 1
ATOM 770 N N . ALA A 1 92 ? 0.361 6.949 1.593 1.00 91.50 92 ALA A N 1
ATOM 771 C CA . ALA A 1 92 ? 1.760 6.746 1.226 1.00 91.50 92 ALA A CA 1
ATOM 772 C C . ALA A 1 92 ? 1.904 5.724 0.086 1.00 91.50 92 ALA A C 1
ATOM 774 O O . ALA A 1 92 ? 2.683 5.939 -0.840 1.00 91.50 92 ALA A O 1
ATOM 775 N N . LEU A 1 93 ? 1.113 4.645 0.113 1.00 90.56 93 LEU A N 1
ATOM 776 C CA . LEU A 1 93 ? 1.074 3.642 -0.948 1.00 90.56 93 LEU A CA 1
ATOM 777 C C . LEU A 1 93 ? 0.594 4.238 -2.277 1.00 90.56 93 LEU A C 1
ATOM 779 O O . LEU A 1 93 ? 1.221 4.007 -3.306 1.00 90.56 93 LEU A O 1
ATOM 783 N N . VAL A 1 94 ? -0.477 5.036 -2.260 1.00 91.19 94 VAL A N 1
ATOM 784 C CA . VAL A 1 94 ? -0.978 5.728 -3.459 1.00 91.19 94 VAL A CA 1
ATOM 785 C C . VAL A 1 94 ? 0.088 6.664 -4.033 1.00 91.19 94 VAL A C 1
ATOM 787 O O . VAL A 1 94 ? 0.336 6.624 -5.234 1.00 91.19 94 VAL A O 1
ATOM 790 N N . ILE A 1 95 ? 0.760 7.455 -3.191 1.00 89.81 95 ILE A N 1
ATOM 791 C CA . ILE A 1 95 ? 1.849 8.346 -3.623 1.00 89.81 95 ILE A CA 1
ATOM 792 C C . ILE A 1 95 ? 2.993 7.535 -4.241 1.00 89.81 95 ILE A C 1
ATOM 794 O O . ILE A 1 95 ? 3.464 7.862 -5.328 1.00 89.81 95 ILE A O 1
ATOM 798 N N . SER A 1 96 ? 3.408 6.447 -3.590 1.00 87.00 96 SER A N 1
ATOM 799 C CA . SER A 1 96 ? 4.480 5.589 -4.096 1.00 87.00 96 SER A CA 1
ATOM 800 C C . SER A 1 96 ? 4.125 4.953 -5.446 1.00 87.00 96 SER A C 1
ATOM 802 O O . SER A 1 96 ? 4.991 4.868 -6.315 1.00 87.00 96 SER A O 1
ATOM 804 N N . LEU A 1 97 ? 2.862 4.564 -5.657 1.00 86.88 97 LEU A N 1
ATOM 805 C CA . LEU A 1 97 ? 2.381 4.062 -6.947 1.00 86.88 97 LEU A CA 1
ATOM 806 C C . LEU A 1 97 ? 2.373 5.147 -8.030 1.00 86.88 97 LEU A C 1
ATOM 808 O O . LEU A 1 97 ? 2.727 4.847 -9.166 1.00 86.88 97 LEU A O 1
ATOM 812 N N . ILE A 1 98 ? 2.040 6.400 -7.696 1.00 87.25 98 ILE A N 1
ATOM 813 C CA . ILE A 1 98 ? 2.124 7.526 -8.643 1.00 87.25 98 ILE A CA 1
ATOM 814 C C . ILE A 1 98 ? 3.566 7.717 -9.115 1.00 87.25 98 ILE A C 1
ATOM 816 O O . ILE A 1 98 ? 3.801 7.825 -10.319 1.00 87.25 98 ILE A O 1
ATOM 820 N N . VAL A 1 99 ? 4.533 7.711 -8.188 1.00 84.25 99 VAL A N 1
ATOM 821 C CA . VAL A 1 99 ? 5.958 7.823 -8.540 1.00 84.25 99 VAL A CA 1
ATOM 822 C C . VAL A 1 99 ? 6.372 6.668 -9.451 1.00 84.25 99 VAL A C 1
ATOM 824 O O . VAL A 1 99 ? 6.978 6.906 -10.495 1.00 84.25 99 VAL A O 1
ATOM 827 N N . LEU A 1 100 ? 5.971 5.436 -9.127 1.00 82.25 100 LEU A N 1
ATOM 828 C CA . LEU A 1 100 ? 6.298 4.260 -9.932 1.00 82.25 100 LEU A CA 1
ATOM 829 C C . LEU A 1 100 ? 5.700 4.345 -11.347 1.00 82.25 100 LEU A C 1
ATOM 831 O O . LEU A 1 100 ? 6.416 4.171 -12.331 1.00 82.25 100 LEU A O 1
ATOM 835 N N . VAL A 1 101 ? 4.412 4.684 -11.470 1.00 83.06 101 VAL A N 1
ATOM 836 C CA . VAL A 1 101 ? 3.746 4.884 -12.769 1.00 83.06 101 VAL A CA 1
ATOM 837 C C . VAL A 1 101 ? 4.437 5.989 -13.566 1.00 83.06 101 VAL A C 1
ATOM 839 O O . VAL A 1 101 ? 4.661 5.818 -14.764 1.00 83.06 101 VAL A O 1
ATOM 842 N N . SER A 1 102 ? 4.824 7.090 -12.914 1.00 78.75 102 SER A N 1
ATOM 843 C CA . SER A 1 102 ? 5.523 8.193 -13.576 1.00 78.75 102 SER A CA 1
ATOM 844 C C . SER A 1 102 ? 6.886 7.760 -14.128 1.00 78.75 102 SER A C 1
ATOM 846 O O . SER A 1 102 ? 7.163 8.022 -15.300 1.00 78.75 102 SER A O 1
ATOM 848 N N . ALA A 1 103 ? 7.670 6.994 -13.361 1.00 75.12 103 ALA A N 1
ATOM 849 C CA . ALA A 1 103 ? 8.966 6.472 -13.788 1.00 75.12 103 ALA A CA 1
ATOM 850 C C . ALA A 1 103 ? 8.833 5.538 -15.006 1.00 75.12 103 ALA A C 1
ATOM 852 O O . ALA A 1 103 ? 9.537 5.706 -16.001 1.00 75.12 103 ALA A O 1
ATOM 853 N N . PHE A 1 104 ? 7.863 4.615 -14.988 1.00 72.44 104 PHE A N 1
ATOM 854 C CA . PHE A 1 104 ? 7.601 3.738 -16.137 1.00 72.44 104 PHE A CA 1
ATOM 855 C C . PHE A 1 104 ? 7.044 4.494 -17.353 1.00 72.44 104 PHE A C 1
ATOM 857 O O . PHE A 1 104 ? 7.348 4.143 -18.495 1.00 72.44 104 PHE A O 1
ATOM 864 N N . SER A 1 105 ? 6.250 5.547 -17.136 1.00 69.50 105 SER A N 1
ATOM 865 C CA . SER A 1 105 ? 5.687 6.350 -18.226 1.00 69.50 105 SER A CA 1
ATOM 866 C C . SER A 1 105 ? 6.753 7.171 -18.960 1.00 69.50 105 SER A C 1
ATOM 868 O O . SER A 1 105 ? 6.748 7.183 -20.192 1.00 69.50 105 SER A O 1
ATOM 870 N N . GLN A 1 106 ? 7.710 7.757 -18.228 1.00 65.94 106 GLN A N 1
ATOM 871 C CA . GLN A 1 106 ? 8.850 8.493 -18.790 1.00 65.94 106 GLN A CA 1
ATOM 872 C C . GLN A 1 106 ? 9.770 7.590 -19.617 1.00 65.94 106 GLN A C 1
ATOM 874 O O . GLN A 1 106 ? 10.357 8.036 -20.595 1.00 65.94 106 GLN A O 1
ATOM 879 N N . PHE A 1 107 ? 9.857 6.303 -19.277 1.00 60.38 107 PHE A N 1
ATOM 880 C CA . PHE A 1 107 ? 10.617 5.342 -20.074 1.00 60.38 107 PHE A CA 1
ATOM 881 C C . PHE A 1 107 ? 9.871 4.887 -21.340 1.00 60.38 107 PHE A C 1
ATOM 883 O O . PHE A 1 107 ? 10.484 4.532 -22.343 1.00 60.38 107 PHE A O 1
ATOM 890 N N . SER A 1 108 ? 8.534 4.909 -21.320 1.00 54.97 108 SER A N 1
ATOM 891 C CA . SER A 1 108 ? 7.706 4.544 -22.479 1.00 54.97 108 SER A CA 1
ATOM 892 C C . SER A 1 108 ? 7.642 5.625 -23.566 1.00 54.97 108 SER A C 1
ATOM 894 O O . SER A 1 108 ? 7.262 5.321 -24.697 1.00 54.97 108 SER A O 1
ATOM 896 N N . GLY A 1 109 ? 8.008 6.865 -23.229 1.00 47.72 109 GLY A N 1
ATOM 897 C CA . GLY A 1 109 ? 8.101 7.995 -24.146 1.00 47.72 109 GLY A CA 1
ATOM 898 C C . GLY A 1 109 ? 9.415 8.722 -23.911 1.00 47.72 109 GLY A C 1
ATOM 899 O O . GLY A 1 109 ? 9.508 9.536 -22.999 1.00 47.72 109 GLY A O 1
ATOM 900 N N . GLY A 1 110 ? 10.434 8.405 -24.712 1.00 40.59 110 GLY A N 1
ATOM 901 C CA . GLY A 1 110 ? 11.723 9.082 -24.640 1.00 40.59 110 GLY A CA 1
ATOM 902 C C . GLY A 1 110 ? 11.558 10.606 -24.661 1.00 40.59 110 GLY A C 1
ATOM 903 O O . GLY A 1 110 ? 10.958 11.152 -25.579 1.00 40.59 110 GLY A O 1
ATOM 904 N N . SER A 1 111 ? 12.140 11.254 -23.650 1.00 36.84 111 SER A N 1
ATOM 905 C CA . SER A 1 111 ? 12.357 12.698 -23.518 1.00 36.84 111 SER A CA 1
ATOM 906 C C . SER A 1 111 ? 11.111 13.592 -23.369 1.00 36.84 111 SER A C 1
ATOM 908 O O . SER A 1 111 ? 10.478 14.009 -24.334 1.00 36.84 111 SER A O 1
ATOM 910 N N . LEU A 1 112 ? 10.871 14.055 -22.135 1.00 42.91 112 LEU A N 1
ATOM 911 C CA . LEU A 1 112 ? 10.128 15.295 -21.850 1.00 42.91 112 LEU A CA 1
ATOM 912 C C . LEU A 1 112 ? 10.914 16.573 -22.220 1.00 42.91 112 LEU A C 1
ATOM 914 O O . LEU A 1 112 ? 10.517 17.671 -21.842 1.00 42.91 112 LEU A O 1
ATOM 918 N N . LEU A 1 113 ? 11.999 16.462 -22.991 1.00 42.25 113 LEU A N 1
ATOM 919 C CA . LEU A 1 113 ? 12.585 17.578 -23.728 1.00 42.25 113 LEU A CA 1
ATOM 920 C C . LEU A 1 113 ? 12.141 17.462 -25.187 1.00 42.25 113 LEU A C 1
ATOM 922 O O . LEU A 1 113 ? 12.940 17.182 -26.075 1.00 42.25 113 LEU A O 1
ATOM 926 N N . SER A 1 114 ? 10.843 17.631 -25.438 1.00 38.59 114 SER A N 1
ATOM 927 C CA . SER A 1 114 ? 10.434 18.122 -26.751 1.00 38.59 114 SER A CA 1
ATOM 928 C C . SER A 1 114 ? 10.767 19.604 -26.754 1.00 38.59 114 SER A C 1
ATOM 930 O O . SER A 1 114 ? 10.076 20.414 -26.134 1.00 38.59 114 SER A O 1
ATOM 932 N N . GLU A 1 115 ? 11.902 19.914 -27.372 1.00 37.88 115 GLU A N 1
ATOM 933 C CA . GLU A 1 115 ? 12.250 21.251 -27.815 1.00 37.88 115 GLU A CA 1
ATOM 934 C C . GLU A 1 115 ? 11.004 21.944 -28.367 1.00 37.88 115 GLU A C 1
ATOM 936 O O . GLU A 1 115 ? 10.254 21.405 -29.183 1.00 37.88 115 GLU A O 1
ATOM 941 N N . SER A 1 116 ? 10.787 23.160 -27.881 1.00 41.38 116 SER A N 1
ATOM 942 C CA . SER A 1 116 ? 9.878 24.126 -28.470 1.00 41.38 116 SER A CA 1
ATOM 943 C C . SER A 1 116 ? 10.319 24.395 -29.911 1.00 41.38 116 SER A C 1
ATOM 945 O O . SER A 1 116 ? 11.100 25.309 -30.163 1.00 41.38 116 SER A O 1
ATOM 947 N N . GLY A 1 117 ? 9.841 23.593 -30.858 1.00 43.91 117 GLY A N 1
ATOM 948 C CA . GLY A 1 117 ? 10.122 23.802 -32.268 1.00 43.91 117 GLY A CA 1
ATOM 949 C C . GLY A 1 117 ? 9.679 22.649 -33.158 1.00 43.91 117 GLY A C 1
ATOM 950 O O . GLY A 1 117 ? 10.322 21.610 -33.200 1.00 43.91 117 GLY A O 1
ATOM 951 N N . SER A 1 118 ? 8.665 22.927 -33.978 1.00 36.72 118 SER A N 1
ATOM 952 C CA . 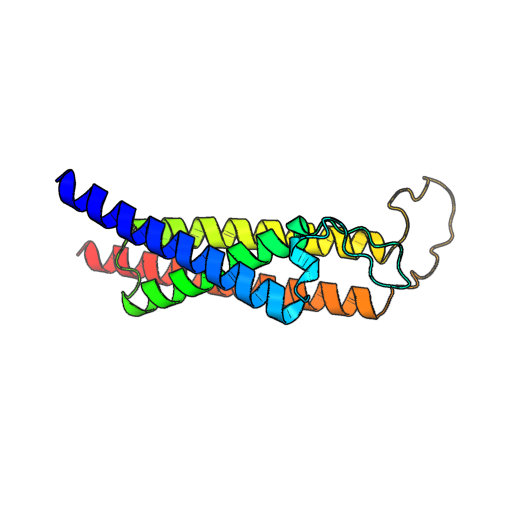SER A 1 118 ? 8.390 22.259 -35.256 1.00 36.72 118 SER A CA 1
ATOM 953 C C . SER A 1 118 ? 7.625 20.926 -35.217 1.00 36.72 118 SER A C 1
ATOM 955 O O . SER A 1 118 ? 8.187 19.840 -35.126 1.00 36.72 118 SER A O 1
ATOM 957 N N . ASP A 1 119 ? 6.300 21.041 -35.355 1.00 42.97 119 ASP A N 1
ATOM 958 C CA . ASP A 1 119 ? 5.472 20.350 -36.360 1.00 42.97 119 ASP A CA 1
ATOM 959 C C . ASP A 1 119 ? 5.982 19.017 -36.931 1.00 42.97 119 ASP A C 1
ATOM 961 O O . ASP A 1 119 ? 6.152 18.898 -38.138 1.00 42.97 119 ASP A O 1
ATOM 965 N N . LYS A 1 120 ? 6.142 17.983 -36.100 1.00 37.06 120 LYS A N 1
ATOM 966 C CA . LYS A 1 120 ? 5.876 16.572 -36.450 1.00 37.06 120 LYS A CA 1
ATOM 967 C C . LYS A 1 120 ? 5.570 15.841 -35.156 1.00 37.06 120 LYS A C 1
ATOM 969 O O . LYS A 1 120 ? 6.490 15.536 -34.416 1.00 37.06 120 LYS A O 1
ATOM 974 N N . THR A 1 121 ? 4.306 15.549 -34.870 1.00 43.81 121 THR A N 1
ATOM 975 C CA . THR A 1 121 ? 3.935 14.555 -33.855 1.00 43.81 121 THR A CA 1
ATOM 976 C C . THR A 1 121 ? 4.438 13.191 -34.329 1.00 43.81 121 THR A C 1
ATOM 978 O O . THR A 1 121 ? 3.826 12.611 -35.231 1.00 43.81 121 THR A O 1
ATOM 981 N N . PRO A 1 122 ? 5.537 12.629 -33.787 1.00 39.31 122 PRO A N 1
ATOM 982 C CA . PRO A 1 122 ? 5.864 11.250 -34.085 1.00 39.31 122 PRO A CA 1
ATOM 983 C C . PRO A 1 122 ? 4.874 10.441 -33.255 1.00 39.31 122 PRO A C 1
ATOM 985 O O . PRO A 1 122 ? 4.795 10.610 -32.037 1.00 39.31 122 PRO A O 1
ATOM 988 N N . ALA A 1 123 ? 4.063 9.608 -33.904 1.00 45.44 123 ALA A N 1
ATOM 989 C CA . ALA A 1 123 ? 3.246 8.635 -33.199 1.00 45.44 123 ALA A CA 1
ATOM 990 C C . ALA A 1 123 ? 4.163 7.887 -32.221 1.00 45.44 123 ALA A C 1
ATOM 992 O O . ALA A 1 123 ? 5.075 7.183 -32.652 1.00 45.44 123 ALA A O 1
ATOM 993 N N . LEU A 1 124 ? 3.973 8.133 -30.918 1.00 49.53 124 LEU A N 1
ATOM 994 C CA . LEU A 1 124 ? 4.764 7.523 -29.862 1.00 49.53 124 LEU A CA 1
ATOM 995 C C . LEU A 1 124 ? 4.728 6.012 -30.083 1.00 49.53 124 LEU A C 1
ATOM 997 O O . LEU A 1 124 ? 3.673 5.393 -29.920 1.00 49.53 124 LEU A O 1
ATOM 1001 N N . THR A 1 125 ? 5.869 5.415 -30.424 1.00 47.03 125 THR A N 1
ATOM 1002 C CA . THR A 1 125 ? 6.070 3.967 -30.348 1.00 47.03 125 THR A CA 1
ATOM 1003 C C . THR A 1 125 ? 6.094 3.598 -28.869 1.00 47.03 125 THR A C 1
ATOM 1005 O O . THR A 1 125 ? 7.136 3.411 -28.249 1.00 47.03 125 THR A O 1
ATOM 1008 N N . GLN A 1 126 ? 4.907 3.602 -28.273 1.00 55.47 126 GLN A N 1
ATOM 1009 C CA . GLN A 1 126 ? 4.677 3.288 -26.881 1.00 55.47 126 GLN A CA 1
ATOM 1010 C C . GLN A 1 126 ? 4.960 1.796 -26.723 1.00 55.47 126 GLN A C 1
ATOM 1012 O O . GLN A 1 126 ? 4.247 0.973 -27.298 1.00 55.47 126 GLN A O 1
ATOM 1017 N N . ASN A 1 127 ? 6.002 1.438 -25.968 1.00 65.88 127 ASN A N 1
ATOM 1018 C CA . ASN A 1 127 ? 6.296 0.036 -25.686 1.00 65.88 127 ASN A CA 1
ATOM 1019 C C . ASN A 1 127 ? 5.033 -0.626 -25.097 1.00 65.88 127 ASN A C 1
ATOM 1021 O O . ASN A 1 127 ? 4.587 -0.219 -24.016 1.00 65.88 127 ASN A O 1
ATOM 1025 N N . PRO A 1 128 ? 4.434 -1.630 -25.770 1.00 74.00 128 PRO A N 1
ATOM 1026 C CA . PRO A 1 128 ? 3.146 -2.194 -25.360 1.00 74.00 128 PRO A CA 1
ATOM 1027 C C . PRO A 1 128 ? 3.219 -2.797 -23.953 1.00 74.00 128 PRO A C 1
ATOM 1029 O O . PRO A 1 128 ? 2.263 -2.710 -23.184 1.00 74.00 128 PRO A O 1
ATOM 1032 N N . MET A 1 129 ? 4.392 -3.314 -23.579 1.00 69.19 129 MET A N 1
ATOM 1033 C CA . MET A 1 129 ? 4.671 -3.846 -22.249 1.00 69.19 129 MET A CA 1
ATOM 1034 C C . MET A 1 129 ? 4.649 -2.759 -21.164 1.00 69.19 129 MET A C 1
ATOM 1036 O O . MET A 1 129 ? 4.016 -2.945 -20.128 1.00 69.19 129 MET A O 1
ATOM 1040 N N . ALA A 1 130 ? 5.254 -1.593 -21.411 1.00 71.31 130 ALA A N 1
ATOM 1041 C CA . ALA A 1 130 ? 5.255 -0.487 -20.451 1.00 71.31 130 ALA A CA 1
ATOM 1042 C C . ALA A 1 130 ? 3.839 0.066 -20.228 1.00 71.31 130 ALA A C 1
ATOM 1044 O O . ALA A 1 130 ? 3.452 0.319 -19.090 1.00 71.31 130 ALA A O 1
ATOM 1045 N N . LYS A 1 131 ? 3.034 0.171 -21.295 1.00 78.19 131 LYS A N 1
ATOM 1046 C CA . LYS A 1 131 ? 1.621 0.575 -21.213 1.00 78.19 131 LYS A CA 1
ATOM 1047 C C . LYS A 1 131 ? 0.770 -0.419 -20.417 1.00 78.19 131 LYS A C 1
ATOM 1049 O O . LYS A 1 131 ? -0.117 -0.020 -19.666 1.00 78.19 131 LYS A O 1
ATOM 1054 N N . MET A 1 132 ? 1.026 -1.715 -20.585 1.00 80.00 132 MET A N 1
ATOM 1055 C CA . MET A 1 132 ? 0.340 -2.756 -19.821 1.00 80.00 132 MET A CA 1
ATOM 1056 C C . MET A 1 132 ? 0.683 -2.661 -18.327 1.00 80.00 132 MET A C 1
ATOM 1058 O O . MET A 1 132 ? -0.218 -2.709 -17.490 1.00 80.00 132 MET A O 1
ATOM 1062 N N . ILE A 1 133 ? 1.965 -2.460 -18.001 1.00 80.81 133 ILE A N 1
ATOM 1063 C CA . ILE A 1 133 ? 2.455 -2.313 -16.623 1.00 80.81 133 ILE A CA 1
ATOM 1064 C C . ILE A 1 133 ? 1.874 -1.057 -15.956 1.00 80.81 133 ILE A C 1
ATOM 1066 O O . ILE A 1 133 ? 1.372 -1.139 -14.834 1.00 80.81 133 ILE A O 1
ATOM 1070 N N . THR A 1 134 ? 1.882 0.094 -16.635 1.00 81.88 134 THR A N 1
ATOM 1071 C CA . THR A 1 134 ? 1.322 1.333 -16.073 1.00 81.88 134 THR A CA 1
ATOM 1072 C C . THR A 1 134 ? -0.181 1.217 -15.839 1.00 81.88 134 THR A C 1
ATOM 1074 O O . THR A 1 134 ? -0.631 1.524 -14.738 1.00 81.88 134 THR A O 1
ATOM 1077 N N . ASN A 1 135 ? -0.949 0.681 -16.796 1.00 85.69 135 ASN A N 1
ATOM 1078 C CA . ASN A 1 135 ? -2.386 0.436 -16.615 1.00 85.69 135 ASN A CA 1
ATOM 1079 C C . ASN A 1 135 ? -2.675 -0.502 -15.434 1.00 85.69 135 ASN A C 1
ATOM 1081 O O . ASN A 1 135 ? -3.625 -0.272 -14.683 1.00 85.69 135 ASN A O 1
ATOM 1085 N N . PHE A 1 136 ? -1.861 -1.544 -15.253 1.00 86.62 136 PHE A N 1
ATOM 1086 C CA . PHE A 1 136 ? -1.992 -2.465 -14.128 1.00 86.62 136 PHE A CA 1
ATOM 1087 C C . PHE A 1 136 ? -1.772 -1.756 -12.784 1.00 86.62 136 PHE A C 1
ATOM 1089 O O . PHE A 1 136 ? -2.596 -1.883 -11.875 1.00 86.62 136 PHE A O 1
ATOM 1096 N N . PHE A 1 137 ? -0.717 -0.945 -12.667 1.00 86.06 137 PHE A N 1
ATOM 1097 C CA . PHE A 1 137 ? -0.475 -0.154 -11.459 1.00 86.06 137 PHE A CA 1
ATOM 1098 C C . PHE A 1 137 ? -1.572 0.887 -11.207 1.00 86.06 137 PHE A C 1
ATOM 1100 O O . PHE A 1 137 ? -2.003 1.046 -10.064 1.00 86.06 137 PHE A O 1
ATOM 1107 N N . THR A 1 138 ? -2.089 1.538 -12.252 1.00 85.94 138 THR A N 1
ATOM 1108 C CA . THR A 1 138 ? -3.226 2.463 -12.134 1.00 85.94 138 THR A CA 1
ATOM 1109 C C . THR A 1 138 ? -4.494 1.747 -11.656 1.00 85.94 138 THR A C 1
ATOM 1111 O O . THR A 1 138 ? -5.208 2.273 -10.800 1.00 85.94 138 THR A O 1
ATOM 1114 N N . ALA A 1 139 ? -4.766 0.529 -12.133 1.00 89.75 139 ALA A N 1
ATOM 1115 C CA . ALA A 1 139 ? -5.897 -0.269 -11.660 1.00 89.75 139 ALA A CA 1
ATOM 1116 C C . ALA A 1 139 ? -5.761 -0.627 -10.168 1.00 89.75 139 ALA A C 1
ATOM 1118 O O . ALA A 1 139 ? -6.718 -0.470 -9.405 1.00 89.75 139 ALA A O 1
ATOM 1119 N N . ILE A 1 140 ? -4.563 -1.034 -9.729 1.00 88.94 140 ILE A N 1
ATOM 1120 C CA . ILE A 1 140 ? -4.267 -1.283 -8.308 1.00 88.94 140 ILE A CA 1
ATOM 1121 C C . ILE A 1 140 ? -4.466 -0.008 -7.479 1.00 88.94 140 ILE A C 1
ATOM 1123 O O . ILE A 1 140 ? -5.071 -0.054 -6.408 1.00 88.94 140 ILE A O 1
ATOM 1127 N N . GLN A 1 141 ? -4.003 1.138 -7.977 1.00 89.69 141 GLN A N 1
ATOM 1128 C CA . GLN A 1 141 ? -4.157 2.423 -7.302 1.00 89.69 141 GLN A CA 1
ATOM 1129 C C . GLN A 1 141 ? -5.637 2.785 -7.100 1.00 89.69 141 GLN A C 1
ATOM 1131 O O . GLN A 1 141 ? -6.029 3.149 -5.990 1.00 89.69 141 GLN A O 1
ATOM 1136 N N . LEU A 1 142 ? -6.473 2.636 -8.134 1.00 91.12 142 LEU A N 1
ATOM 1137 C CA . LEU A 1 142 ? -7.920 2.863 -8.033 1.00 91.12 142 LEU A CA 1
ATOM 1138 C C . LEU A 1 142 ? -8.579 1.921 -7.020 1.00 91.12 142 LEU A C 1
ATOM 1140 O O . LEU A 1 142 ? -9.447 2.343 -6.251 1.00 91.12 142 LEU A O 1
ATOM 1144 N N . LEU A 1 143 ? -8.139 0.663 -6.972 1.00 92.50 143 LEU A N 1
ATOM 1145 C CA . LEU A 1 143 ? -8.620 -0.309 -5.996 1.00 92.50 143 LEU A CA 1
ATOM 1146 C C . LEU A 1 143 ? -8.262 0.113 -4.562 1.00 92.50 143 LEU A C 1
ATOM 1148 O O . LEU A 1 143 ? -9.128 0.098 -3.688 1.00 92.50 143 LEU A O 1
ATOM 1152 N N . ILE A 1 144 ? -7.029 0.566 -4.317 1.00 90.81 144 ILE A N 1
ATOM 1153 C CA . ILE A 1 144 ? -6.590 1.042 -2.993 1.00 90.81 144 ILE A CA 1
ATOM 1154 C C . ILE A 1 144 ? -7.376 2.286 -2.564 1.00 90.81 144 ILE A C 1
ATOM 1156 O O . ILE A 1 144 ? -7.834 2.354 -1.423 1.00 90.81 144 ILE A O 1
ATOM 1160 N N . ILE A 1 145 ? -7.582 3.247 -3.469 1.00 92.81 145 ILE A N 1
ATOM 1161 C CA . ILE A 1 145 ? -8.391 4.445 -3.196 1.00 92.81 145 ILE A CA 1
ATOM 1162 C C . ILE A 1 145 ? -9.831 4.049 -2.844 1.00 92.81 145 ILE A C 1
A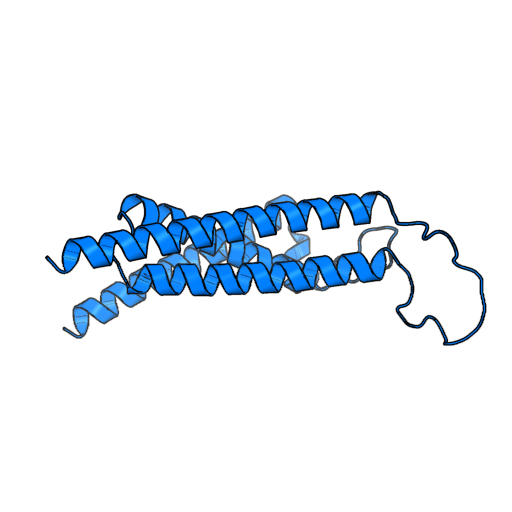TOM 1164 O O . ILE A 1 145 ? -10.390 4.557 -1.871 1.00 92.81 145 ILE A O 1
ATOM 1168 N N . SER A 1 146 ? -10.412 3.097 -3.576 1.00 92.75 146 SER A N 1
ATOM 1169 C CA . SER A 1 146 ? -11.757 2.579 -3.293 1.00 92.75 146 SER A CA 1
ATOM 1170 C C . SER A 1 146 ? -11.840 1.958 -1.893 1.00 92.75 146 SER A C 1
ATOM 1172 O O . SER A 1 146 ? -12.789 2.218 -1.149 1.00 92.75 146 SER A O 1
ATOM 1174 N N . ILE A 1 147 ? -10.816 1.197 -1.490 1.00 91.12 147 ILE A N 1
ATOM 1175 C CA . ILE A 1 147 ? -10.715 0.634 -0.139 1.00 91.12 147 ILE A CA 1
ATOM 1176 C C . ILE A 1 147 ? -10.580 1.748 0.911 1.00 91.12 147 ILE A C 1
ATOM 1178 O O . ILE A 1 147 ? -11.268 1.708 1.930 1.00 91.12 147 ILE A O 1
ATOM 1182 N N . LEU A 1 148 ? -9.751 2.769 0.679 1.00 91.75 148 LEU A N 1
ATOM 1183 C CA . LEU A 1 148 ? -9.594 3.901 1.602 1.00 91.75 148 LEU A CA 1
ATOM 1184 C C . LEU A 1 148 ? -10.902 4.671 1.814 1.00 91.75 148 LEU A C 1
ATOM 1186 O O . LEU A 1 148 ? -11.229 5.028 2.952 1.00 91.75 148 LEU A O 1
ATOM 1190 N N . LEU A 1 149 ? -11.670 4.890 0.744 1.00 91.75 149 LEU A N 1
ATOM 1191 C CA . LEU A 1 149 ? -12.998 5.500 0.821 1.00 91.75 149 LEU A CA 1
ATOM 1192 C C . LEU A 1 149 ? -13.950 4.635 1.651 1.00 91.75 149 LEU A C 1
ATOM 1194 O O . LEU A 1 149 ? -14.632 5.149 2.540 1.00 91.75 149 LEU A O 1
ATOM 1198 N N . PHE A 1 150 ? -13.945 3.320 1.426 1.00 90.25 150 PHE A N 1
ATOM 1199 C CA . PHE A 1 150 ? -14.750 2.379 2.200 1.00 90.25 150 PHE A CA 1
ATOM 1200 C C . PHE A 1 150 ? -14.404 2.406 3.698 1.00 90.25 150 PHE A C 1
ATOM 1202 O O . PHE A 1 150 ? -15.302 2.477 4.539 1.00 90.25 150 PHE A O 1
ATOM 1209 N N . ILE A 1 151 ? -13.114 2.404 4.044 1.00 87.94 151 ILE A N 1
ATOM 1210 C CA . ILE A 1 151 ? -12.640 2.473 5.435 1.00 87.94 151 ILE A CA 1
ATOM 1211 C C . ILE A 1 151 ? -13.069 3.785 6.085 1.00 87.94 151 ILE A C 1
ATOM 1213 O O . ILE A 1 151 ? -13.619 3.778 7.187 1.00 87.94 151 ILE A O 1
ATOM 1217 N N . SER A 1 152 ? -12.861 4.903 5.390 1.00 87.88 152 SER A N 1
ATOM 1218 C CA . SER A 1 152 ? -13.217 6.235 5.882 1.00 87.88 152 SER A CA 1
ATOM 1219 C C . SER A 1 152 ? -14.723 6.353 6.124 1.00 87.88 152 SER A C 1
ATOM 1221 O O . SER A 1 152 ? -15.147 6.843 7.172 1.00 87.88 152 SER A O 1
ATOM 1223 N N . TYR A 1 153 ? -15.538 5.818 5.209 1.00 88.75 153 TYR A N 1
ATOM 1224 C CA . TYR A 1 153 ? -16.988 5.744 5.364 1.00 88.75 153 TYR A CA 1
ATOM 1225 C C . TYR A 1 153 ? -17.397 4.889 6.573 1.00 88.75 153 TYR A C 1
ATOM 1227 O O . TYR A 1 153 ? -18.151 5.350 7.434 1.00 88.75 153 TYR A O 1
ATOM 1235 N N . ARG A 1 154 ? -16.872 3.659 6.682 1.00 85.81 154 ARG A N 1
ATOM 1236 C CA . ARG A 1 154 ? -17.183 2.741 7.793 1.00 85.81 154 ARG A CA 1
ATOM 1237 C C . ARG A 1 154 ? -16.792 3.331 9.143 1.00 85.81 154 ARG A C 1
ATOM 1239 O O . ARG A 1 154 ? -17.570 3.241 10.093 1.00 85.81 154 ARG A O 1
ATOM 1246 N N . TRP A 1 155 ? -15.630 3.970 9.214 1.00 84.88 155 TRP A N 1
ATOM 1247 C CA . TRP A 1 155 ? -15.164 4.627 10.426 1.00 84.88 155 TRP A CA 1
ATOM 1248 C C . TRP A 1 155 ? -16.037 5.834 10.803 1.00 84.88 155 TRP A C 1
ATOM 1250 O O . TRP A 1 155 ? -16.387 5.997 11.975 1.00 84.88 155 TRP A O 1
ATOM 1260 N N . GLY A 1 156 ? -16.459 6.636 9.820 1.00 84.00 156 GLY A N 1
ATOM 1261 C CA . GLY A 1 156 ? -17.380 7.756 10.025 1.00 84.00 156 GLY A CA 1
ATOM 1262 C C . GLY A 1 156 ? -18.739 7.316 10.580 1.00 84.00 156 GLY A C 1
ATOM 1263 O O . GLY A 1 156 ? -19.213 7.872 11.574 1.00 84.00 156 GLY A O 1
ATOM 1264 N N . VAL A 1 157 ? -19.334 6.266 10.004 1.00 85.06 157 VAL A N 1
ATOM 1265 C CA . VAL A 1 157 ? -20.605 5.692 10.487 1.00 85.06 157 VAL A CA 1
ATOM 1266 C C . VAL A 1 157 ? -20.470 5.165 11.916 1.00 85.06 157 VAL A C 1
ATOM 1268 O O . VAL A 1 157 ? -21.354 5.387 12.744 1.00 85.06 157 VAL A O 1
ATOM 1271 N N . GLN A 1 158 ? -19.357 4.508 12.240 1.00 83.50 158 GLN A N 1
ATOM 1272 C CA . GLN A 1 158 ? -19.138 3.976 13.581 1.00 83.50 158 GLN A CA 1
ATOM 1273 C C . GLN A 1 158 ? -18.994 5.072 14.640 1.00 83.50 158 GLN A C 1
ATOM 1275 O O . GLN A 1 158 ? -19.553 4.934 15.727 1.00 83.50 158 GLN A O 1
ATOM 1280 N N . LYS A 1 159 ? -18.289 6.171 14.334 1.00 78.88 159 LYS A N 1
ATOM 1281 C CA . LYS A 1 159 ? -18.217 7.321 15.247 1.00 78.88 159 LYS A CA 1
ATOM 1282 C C . LYS A 1 159 ? -19.592 7.938 15.481 1.00 78.88 159 LYS A C 1
ATOM 1284 O O . LYS A 1 159 ? -19.919 8.229 16.625 1.00 78.88 159 LYS A O 1
ATOM 1289 N N . ARG A 1 160 ? -20.406 8.073 14.427 1.00 79.88 160 ARG A N 1
ATOM 1290 C CA . ARG A 1 160 ? -21.780 8.582 14.544 1.00 79.88 160 ARG A CA 1
ATOM 1291 C C . ARG A 1 160 ? -22.623 7.725 15.490 1.00 79.88 160 ARG A C 1
ATOM 1293 O O . ARG A 1 160 ? -23.290 8.269 16.357 1.00 79.88 160 ARG A O 1
ATOM 1300 N N . ASN A 1 161 ? -22.551 6.401 15.361 1.00 71.88 161 ASN A N 1
ATOM 1301 C CA . ASN A 1 161 ? -23.333 5.478 16.188 1.00 71.88 161 ASN A CA 1
ATOM 1302 C C . ASN A 1 161 ? -22.829 5.365 17.640 1.00 71.88 161 ASN A C 1
ATOM 1304 O O . ASN A 1 161 ? -23.566 4.877 18.481 1.00 71.88 161 ASN A O 1
ATOM 1308 N N . SER A 1 162 ? -21.591 5.775 17.932 1.00 64.88 162 SER A N 1
ATOM 1309 C CA . SER A 1 162 ? -21.028 5.781 19.292 1.00 64.88 162 SER A CA 1
ATOM 1310 C C . SER A 1 162 ? -21.266 7.100 20.044 1.00 64.88 162 SER A C 1
ATOM 1312 O O . SER A 1 162 ? -20.862 7.199 21.201 1.00 64.88 162 SER A O 1
ATOM 1314 N N . SER A 1 163 ? -21.830 8.116 19.381 1.00 59.19 163 SER A N 1
ATOM 1315 C CA . SER A 1 163 ? -22.119 9.438 19.959 1.00 59.19 163 SER A CA 1
ATOM 1316 C C . SER A 1 163 ? -23.564 9.587 20.457 1.00 59.19 163 SER A C 1
ATOM 1318 O O . SER A 1 163 ? -23.910 10.655 20.956 1.00 59.19 163 SER A O 1
ATOM 1320 N N . TYR A 1 164 ? -24.375 8.536 20.309 1.00 45.47 164 TYR A N 1
ATOM 1321 C CA . TYR A 1 164 ? -25.705 8.362 20.896 1.00 45.47 164 TYR A CA 1
ATOM 1322 C C . TYR A 1 164 ? -25.631 7.289 21.982 1.00 45.47 164 TYR A C 1
ATOM 1324 O O . TYR A 1 164 ? -26.413 7.395 22.949 1.00 45.47 164 TYR A O 1
#

pLDDT: mean 74.45, std 16.04, range [36.72, 92.81]